Protein AF-A0A8J2PJP7-F1 (afdb_monomer_lite)

Foldseek 3Di:
DPDDDDDPVPPVVVLVVQLVVLQVVQVVVCVVVVHDRDSVVSVCVSPVVVVVVVVVVVVVVCVCCVVVVVVVVVVVVVVVVVVVVVVVVVVVVPPD

pLDDT: mean 79.82, std 13.35, range [45.44, 94.19]

Radius of gyration: 29.85 Å; chains: 1; bounding box: 80×21×80 Å

Sequence (96 aa):
NDLYDVLKDDEANKLGHQLSIAWDEECLKAKQSGRRPKLLNALIRVFFLPYLICPLTILVAECVVRVGQTIFLHQLIISFNEESSVSDQYLLGTGV

Structure (mmCIF, N/CA/C/O backbone):
data_AF-A0A8J2PJP7-F1
#
_entry.id   AF-A0A8J2PJP7-F1
#
loop_
_atom_site.group_PDB
_atom_site.id
_atom_site.type_symbol
_atom_site.label_atom_id
_atom_site.label_alt_id
_atom_site.label_comp_id
_atom_site.label_asym_id
_atom_site.label_entity_id
_atom_site.label_seq_id
_atom_site.pdbx_PDB_ins_code
_atom_site.Cartn_x
_atom_site.Cartn_y
_atom_site.Cartn_z
_atom_site.occupancy
_atom_site.B_iso_or_equiv
_atom_site.auth_seq_id
_atom_site.auth_comp_id
_atom_site.auth_asym_id
_atom_site.auth_atom_id
_atom_site.pdbx_PDB_model_num
ATOM 1 N N . ASN A 1 1 ? -37.524 15.535 -9.335 1.00 49.66 1 ASN A N 1
ATOM 2 C CA . ASN A 1 1 ? -37.020 14.264 -8.775 1.00 49.66 1 ASN A CA 1
ATOM 3 C C . ASN A 1 1 ? -36.070 13.638 -9.784 1.00 49.66 1 ASN A C 1
ATOM 5 O O . ASN A 1 1 ? -36.422 12.635 -10.380 1.00 49.66 1 ASN A O 1
ATOM 9 N N . ASP A 1 2 ? -34.931 14.291 -10.032 1.00 62.91 2 ASP A N 1
ATOM 10 C CA . ASP A 1 2 ? -34.004 13.972 -11.139 1.00 62.91 2 ASP A CA 1
ATOM 11 C C . ASP A 1 2 ? -32.559 13.767 -10.642 1.00 62.91 2 ASP A C 1
ATOM 13 O O . ASP A 1 2 ? -31.582 13.997 -11.344 1.00 62.91 2 ASP A O 1
ATOM 17 N N . LEU A 1 3 ? -32.411 13.393 -9.370 1.00 75.88 3 LEU A N 1
ATOM 18 C CA . LEU A 1 3 ? -31.125 13.018 -8.793 1.00 75.88 3 LEU A CA 1
ATOM 19 C C . LEU A 1 3 ? -31.142 11.510 -8.587 1.00 75.88 3 LEU A C 1
ATOM 21 O O . LEU A 1 3 ? -32.024 10.987 -7.905 1.00 75.88 3 LEU A O 1
ATOM 25 N N . TYR A 1 4 ? -30.189 10.833 -9.226 1.00 68.19 4 TYR A N 1
ATOM 26 C CA . TYR A 1 4 ? -29.941 9.414 -9.019 1.00 68.19 4 TYR A CA 1
ATOM 27 C C . TYR A 1 4 ? -29.560 9.162 -7.561 1.00 68.19 4 TYR A C 1
ATOM 29 O O . TYR A 1 4 ? -28.816 9.940 -6.960 1.00 68.19 4 TYR A O 1
ATOM 37 N N . ASP A 1 5 ? -30.089 8.072 -7.013 1.00 66.50 5 ASP A N 1
ATOM 38 C CA . ASP A 1 5 ? -29.756 7.618 -5.670 1.00 66.50 5 ASP A CA 1
ATOM 39 C C . ASP A 1 5 ? -28.265 7.269 -5.600 1.00 66.50 5 ASP A C 1
ATOM 41 O O . ASP A 1 5 ? -27.684 6.764 -6.569 1.00 66.50 5 ASP A O 1
ATOM 45 N N . VAL A 1 6 ? -27.633 7.588 -4.473 1.00 64.06 6 VAL A N 1
ATOM 46 C CA . VAL A 1 6 ? -26.184 7.430 -4.309 1.00 64.06 6 VAL A CA 1
ATOM 47 C C . VAL A 1 6 ? -25.799 5.964 -4.481 1.00 64.06 6 VAL A C 1
ATOM 49 O O . VAL A 1 6 ? -26.471 5.054 -3.991 1.00 64.06 6 VAL A O 1
ATOM 52 N N . LEU A 1 7 ? -24.701 5.726 -5.202 1.00 63.12 7 LEU A N 1
ATOM 53 C CA . LEU A 1 7 ? -24.167 4.386 -5.395 1.00 63.12 7 LEU A CA 1
ATOM 54 C C . LEU A 1 7 ? -23.910 3.773 -4.011 1.00 63.12 7 LEU A C 1
ATOM 56 O O . LEU A 1 7 ? -23.259 4.395 -3.179 1.00 63.12 7 LEU A O 1
ATOM 60 N N . LYS A 1 8 ? -24.410 2.559 -3.752 1.00 58.50 8 LYS A N 1
ATOM 61 C CA . LYS A 1 8 ? -24.333 1.905 -2.426 1.00 58.50 8 LYS A CA 1
ATOM 62 C C . LYS A 1 8 ? -22.908 1.795 -1.857 1.00 58.50 8 LYS A C 1
ATOM 64 O O . LYS A 1 8 ? -22.739 1.577 -0.661 1.00 58.50 8 LYS A O 1
ATOM 69 N N . ASP A 1 9 ? -21.892 1.926 -2.708 1.00 55.94 9 ASP A N 1
ATOM 70 C CA . ASP A 1 9 ? -20.483 1.947 -2.316 1.00 55.94 9 ASP A CA 1
ATOM 71 C C . ASP A 1 9 ? -19.977 3.316 -1.826 1.00 55.94 9 ASP A C 1
ATOM 73 O O . ASP A 1 9 ? -19.032 3.337 -1.039 1.00 55.94 9 ASP A O 1
ATOM 77 N N . ASP A 1 10 ? -20.626 4.422 -2.205 1.00 59.25 10 ASP A N 1
ATOM 78 C CA . ASP A 1 10 ? -20.330 5.789 -1.737 1.00 59.25 10 ASP A CA 1
ATOM 79 C C . ASP A 1 10 ? -21.145 6.181 -0.493 1.00 59.25 10 ASP A C 1
ATOM 81 O O . ASP A 1 10 ? -21.042 7.296 0.027 1.00 59.25 10 ASP A O 1
ATOM 85 N N . GLU A 1 11 ? -21.967 5.269 0.023 1.00 64.94 11 GLU A N 1
ATOM 86 C CA . GLU A 1 11 ? -22.771 5.533 1.203 1.00 64.94 11 GLU A CA 1
ATOM 87 C C . GLU A 1 11 ? -21.860 5.617 2.442 1.00 64.94 11 GLU A C 1
ATOM 89 O O . GLU A 1 11 ? -21.232 4.636 2.857 1.00 64.94 11 GLU A O 1
ATOM 94 N N . ALA A 1 12 ? -21.815 6.793 3.081 1.00 66.62 12 ALA A N 1
ATOM 95 C CA . ALA A 1 12 ? -21.042 7.049 4.305 1.00 66.62 12 ALA A CA 1
ATOM 96 C C . ALA A 1 12 ? -21.303 6.014 5.421 1.00 66.62 12 ALA A C 1
ATOM 98 O O . ALA A 1 12 ? -20.465 5.803 6.299 1.00 66.62 12 ALA A O 1
ATOM 99 N N . ASN A 1 13 ? -22.447 5.330 5.351 1.00 69.19 13 ASN A N 1
ATOM 100 C CA . ASN A 1 13 ? -22.840 4.232 6.218 1.00 69.19 13 ASN A CA 1
ATOM 101 C C . ASN A 1 13 ? -21.834 3.061 6.204 1.00 69.19 13 ASN A C 1
ATOM 103 O O . ASN A 1 13 ? -21.427 2.576 7.260 1.00 69.19 13 ASN A O 1
ATOM 107 N N . LYS A 1 14 ? -21.350 2.643 5.025 1.00 77.06 14 LYS A N 1
ATOM 108 C CA . LYS A 1 14 ? -20.394 1.527 4.890 1.00 77.06 14 LYS A CA 1
ATOM 109 C C . LYS A 1 14 ? -19.040 1.874 5.512 1.00 77.06 14 LYS A C 1
ATOM 111 O O . LYS A 1 14 ? -18.454 1.060 6.228 1.00 77.06 14 LYS A O 1
ATOM 116 N N . LEU A 1 15 ? -18.566 3.096 5.272 1.00 79.00 15 LEU A N 1
ATOM 117 C CA . LEU A 1 15 ? -17.298 3.600 5.802 1.00 79.00 15 LEU 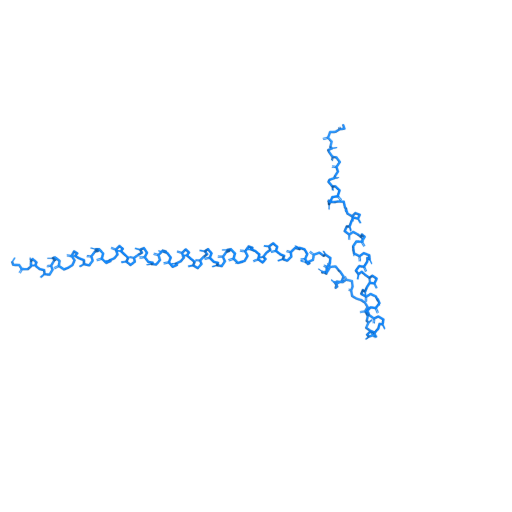A CA 1
ATOM 118 C C . LEU A 1 15 ? -17.364 3.802 7.322 1.00 79.00 15 LEU A C 1
ATOM 120 O O . LEU A 1 15 ? -16.445 3.408 8.039 1.00 79.00 15 LEU A O 1
ATOM 124 N N . GLY A 1 16 ? -18.477 4.347 7.821 1.00 83.00 16 GLY A N 1
ATOM 125 C CA . GLY A 1 16 ? -18.746 4.489 9.251 1.00 83.00 16 GLY A CA 1
ATOM 126 C C . GLY A 1 16 ? -18.799 3.143 9.973 1.00 83.00 16 GLY A C 1
ATOM 127 O O . GLY A 1 16 ? -18.194 2.991 11.034 1.00 83.00 16 GLY A O 1
ATOM 128 N N . HIS A 1 17 ? -19.434 2.135 9.368 1.00 83.88 17 HIS A N 1
ATOM 129 C CA . HIS A 1 17 ? -19.469 0.775 9.906 1.00 83.88 17 HIS A CA 1
ATOM 130 C C . HIS A 1 17 ? -18.066 0.147 9.983 1.00 83.88 17 HIS A C 1
ATOM 132 O O . HIS A 1 17 ? -17.681 -0.388 11.023 1.00 83.88 17 HIS A O 1
ATOM 138 N N . GLN A 1 18 ? -17.258 0.269 8.923 1.00 85.81 18 GLN A N 1
ATOM 139 C CA . GLN A 1 18 ? -15.869 -0.210 8.932 1.00 85.81 18 GLN A CA 1
ATOM 140 C C . GLN A 1 18 ? -15.002 0.520 9.967 1.00 85.81 18 GLN A C 1
ATOM 142 O O . GLN A 1 18 ? -14.190 -0.112 10.644 1.00 85.81 18 GLN A O 1
ATOM 147 N N . LEU A 1 19 ? -15.192 1.832 10.128 1.00 88.88 19 LEU A N 1
ATOM 148 C CA . LEU A 1 19 ? -14.497 2.622 11.141 1.00 88.88 19 LEU A CA 1
ATOM 149 C C . LEU A 1 19 ? -14.880 2.199 12.560 1.00 88.88 19 LEU A C 1
ATOM 151 O O . LEU A 1 19 ? -13.993 2.093 13.403 1.00 88.88 19 LEU A O 1
ATOM 155 N N . SER A 1 20 ? -16.159 1.910 12.813 1.00 86.56 20 SER A N 1
ATOM 156 C CA . SER A 1 20 ? -16.622 1.411 14.112 1.00 86.56 20 SER A CA 1
ATOM 157 C C . SER A 1 20 ? -15.963 0.076 14.465 1.00 86.56 20 SER A C 1
ATOM 159 O O . SER A 1 20 ? -15.442 -0.074 15.566 1.00 86.56 20 SER A O 1
ATOM 161 N N . ILE A 1 21 ? -15.896 -0.862 13.514 1.00 88.44 21 ILE A N 1
ATOM 162 C CA . ILE A 1 21 ? -15.216 -2.153 13.713 1.00 88.44 21 ILE A CA 1
ATOM 163 C C . ILE A 1 21 ? -13.722 -1.942 14.000 1.00 88.44 21 ILE A C 1
ATOM 165 O O . ILE A 1 21 ? -13.180 -2.486 14.963 1.00 88.44 21 ILE A O 1
ATOM 169 N N . ALA A 1 22 ? -13.044 -1.120 13.193 1.00 88.88 22 ALA A N 1
ATOM 170 C CA . ALA A 1 22 ? -11.622 -0.833 13.376 1.00 88.88 22 ALA A CA 1
ATOM 171 C C . ALA A 1 22 ? -11.331 -0.116 14.709 1.00 88.88 22 ALA A C 1
ATOM 173 O O . ALA A 1 22 ? -10.263 -0.303 15.299 1.00 88.88 22 ALA A O 1
ATOM 174 N N . TRP A 1 23 ? -12.271 0.698 15.189 1.00 90.12 23 TRP A N 1
ATOM 175 C CA . TRP A 1 23 ? -12.189 1.379 16.475 1.00 90.12 23 TRP A CA 1
ATOM 176 C C . TRP A 1 23 ? -12.312 0.411 17.654 1.00 90.12 23 TRP A C 1
ATOM 178 O O . TRP A 1 23 ? -11.498 0.486 18.580 1.00 90.12 23 TRP A O 1
ATOM 188 N N . ASP A 1 24 ? -13.255 -0.530 17.600 1.00 91.50 24 ASP A N 1
ATOM 189 C CA . ASP A 1 24 ? -13.405 -1.565 18.626 1.00 91.50 24 ASP A CA 1
ATOM 190 C C . ASP A 1 24 ? -12.155 -2.455 18.706 1.00 91.50 24 ASP A C 1
ATOM 192 O O . ASP A 1 24 ? -11.649 -2.736 19.798 1.00 91.50 24 ASP A O 1
ATOM 196 N N . GLU A 1 25 ? -11.573 -2.819 17.559 1.00 89.38 25 GLU A N 1
ATOM 197 C CA . GLU A 1 25 ? -10.297 -3.540 17.509 1.00 89.38 25 GLU A CA 1
ATOM 198 C C . GLU A 1 25 ? -9.138 -2.754 18.144 1.00 89.38 25 GLU A C 1
ATOM 200 O O . GLU A 1 25 ? -8.338 -3.324 18.895 1.00 89.38 25 GLU A O 1
ATOM 205 N N . GLU A 1 26 ? -9.006 -1.456 17.843 1.00 90.25 26 GLU A N 1
ATOM 206 C CA . GLU A 1 26 ? -7.958 -0.612 18.431 1.00 90.25 26 GLU A CA 1
ATOM 207 C C . GLU A 1 26 ? -8.181 -0.437 19.940 1.00 90.25 26 GLU A C 1
ATOM 209 O O . GLU A 1 26 ? -7.208 -0.458 20.693 1.00 90.25 26 GLU A O 1
ATOM 214 N N . CYS A 1 27 ? -9.432 -0.347 20.408 1.00 89.00 27 CYS A N 1
ATOM 215 C CA . CYS A 1 27 ? -9.765 -0.310 21.834 1.00 89.00 27 CYS A CA 1
ATOM 216 C C . CYS A 1 27 ? -9.374 -1.605 22.557 1.00 89.00 27 CYS A C 1
ATOM 218 O O . CYS A 1 27 ? -8.764 -1.548 23.629 1.00 89.00 27 CYS A O 1
ATOM 220 N N . LEU A 1 28 ? -9.651 -2.771 21.963 1.00 90.12 28 LEU A N 1
ATOM 221 C CA . LEU A 1 28 ? -9.239 -4.067 22.510 1.00 90.12 28 LEU A CA 1
ATOM 222 C C . LEU A 1 28 ? -7.713 -4.193 22.578 1.00 90.12 28 LEU A C 1
ATOM 224 O O . LEU A 1 28 ? -7.169 -4.548 23.626 1.00 90.12 28 LEU A O 1
ATOM 228 N N . LYS A 1 29 ? -7.007 -3.833 21.501 1.00 87.62 29 LYS A N 1
ATOM 229 C CA . LYS A 1 29 ? -5.534 -3.827 21.466 1.00 87.62 29 LYS A CA 1
ATOM 230 C C . LYS A 1 29 ? -4.948 -2.842 22.471 1.00 87.62 29 L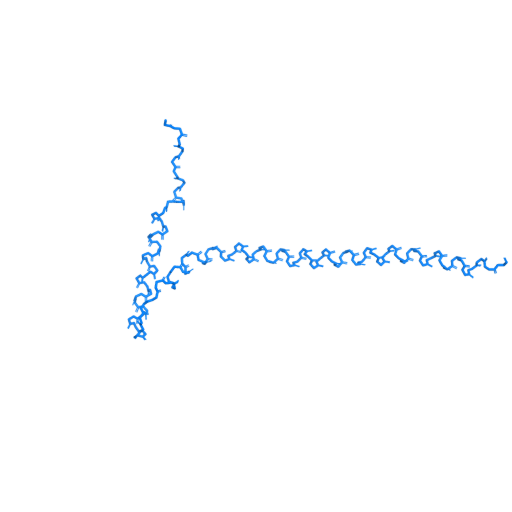YS A C 1
ATOM 232 O O . LYS A 1 29 ? -3.967 -3.151 23.140 1.00 87.62 29 LYS A O 1
ATOM 237 N N . ALA A 1 30 ? -5.538 -1.658 22.598 1.00 88.62 30 ALA A N 1
ATOM 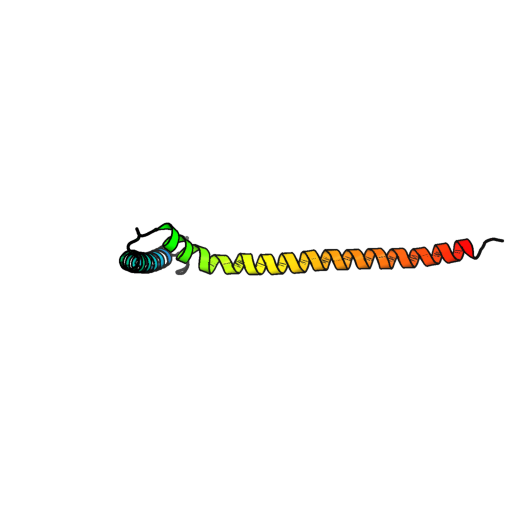238 C CA . ALA A 1 30 ? -5.094 -0.642 23.541 1.00 88.62 30 ALA A CA 1
ATOM 239 C C . ALA A 1 30 ? -5.235 -1.123 24.992 1.00 88.62 30 ALA A C 1
ATOM 241 O O . ALA A 1 30 ? -4.297 -0.975 25.777 1.00 88.62 30 ALA A O 1
ATOM 242 N N . LYS A 1 31 ? -6.353 -1.788 25.310 1.00 88.31 31 LYS A N 1
ATOM 243 C CA . LYS A 1 31 ? -6.603 -2.411 26.614 1.00 88.31 31 LYS A CA 1
ATOM 244 C C . LYS A 1 31 ? -5.601 -3.525 26.928 1.00 88.31 31 LYS A C 1
ATOM 246 O O . LYS A 1 31 ? -5.104 -3.580 28.046 1.00 88.31 31 LYS A O 1
ATOM 251 N N . GLN A 1 32 ? -5.269 -4.373 25.952 1.00 89.50 32 GLN A N 1
ATOM 252 C CA . GLN A 1 32 ? -4.278 -5.445 26.119 1.00 89.50 32 GLN A CA 1
ATOM 253 C C . GLN A 1 32 ? -2.849 -4.912 26.295 1.00 89.50 32 GLN A C 1
ATOM 255 O O . GLN A 1 32 ? -2.087 -5.447 27.091 1.00 89.50 32 GLN A O 1
ATOM 260 N N . SER A 1 33 ? -2.481 -3.849 25.578 1.00 86.12 33 SER A N 1
ATOM 261 C CA . SER A 1 33 ? -1.142 -3.250 25.652 1.00 86.12 33 SER A CA 1
ATOM 262 C C . SER A 1 33 ? -0.996 -2.170 26.736 1.00 86.12 33 SER A C 1
ATOM 264 O O . SER A 1 33 ? 0.046 -1.523 26.794 1.00 86.12 33 SER A O 1
ATOM 266 N N . GLY A 1 34 ? -2.031 -1.910 27.547 1.00 85.25 34 GLY A N 1
ATOM 267 C CA . GLY A 1 34 ? -2.016 -0.864 28.580 1.00 85.25 34 GLY A CA 1
ATOM 268 C C . GLY A 1 34 ? -1.827 0.565 28.043 1.00 85.25 34 GLY A C 1
ATOM 269 O O . GLY A 1 34 ? -1.426 1.458 28.787 1.00 85.25 34 GLY A O 1
ATOM 270 N N . ARG A 1 35 ? -2.088 0.798 26.749 1.00 88.44 35 ARG A N 1
ATOM 271 C CA . ARG A 1 35 ? -1.918 2.100 26.077 1.00 88.44 35 ARG A CA 1
ATOM 272 C C . ARG A 1 35 ? -3.261 2.801 25.888 1.00 88.44 35 ARG A C 1
ATOM 274 O O . ARG A 1 35 ? -4.310 2.167 25.903 1.00 88.44 35 ARG A O 1
ATOM 281 N N . ARG A 1 36 ? -3.243 4.115 25.644 1.00 86.56 36 ARG A N 1
ATOM 282 C CA . ARG A 1 36 ? -4.458 4.846 25.243 1.00 86.56 36 ARG A CA 1
ATOM 283 C C . ARG A 1 36 ? -4.834 4.511 23.789 1.00 86.56 36 ARG A C 1
ATOM 285 O O . ARG A 1 36 ? -3.929 4.481 22.945 1.00 86.56 36 ARG A O 1
ATOM 292 N N . PRO A 1 37 ? -6.124 4.275 23.481 1.00 86.12 37 PRO A N 1
ATOM 293 C CA . PRO A 1 37 ? -6.573 4.043 22.111 1.00 86.12 37 PRO A CA 1
ATOM 294 C C . PRO A 1 37 ? -6.362 5.300 21.262 1.00 86.12 37 PRO A C 1
ATOM 296 O O . PRO A 1 37 ? -6.558 6.421 21.735 1.00 86.12 37 PRO A O 1
ATOM 299 N N . LYS A 1 38 ? -5.935 5.119 20.008 1.00 86.94 38 LYS A N 1
ATOM 300 C CA . LYS A 1 38 ? -5.676 6.219 19.070 1.00 86.94 38 LYS A CA 1
ATOM 301 C C . LYS A 1 38 ? -6.624 6.115 17.885 1.00 86.94 38 LYS A C 1
ATOM 303 O O . LYS A 1 38 ? -6.458 5.245 17.037 1.00 86.94 38 LYS A O 1
ATOM 308 N N . LEU A 1 39 ? -7.569 7.049 17.789 1.00 85.56 39 LEU A N 1
ATOM 309 C CA . LEU A 1 39 ? -8.556 7.072 16.702 1.00 85.56 39 LEU A CA 1
ATOM 310 C C . LEU A 1 39 ? -7.889 7.220 15.329 1.00 85.56 39 LEU A C 1
ATOM 312 O O . LEU A 1 39 ? -8.326 6.607 14.362 1.00 85.56 39 LEU A O 1
ATOM 316 N N . LEU A 1 40 ? -6.771 7.950 15.269 1.00 85.19 40 LEU A N 1
ATOM 317 C CA . LEU A 1 40 ? -5.980 8.114 14.049 1.00 85.19 40 LEU A CA 1
ATOM 318 C C . LEU A 1 40 ? -5.502 6.780 13.465 1.00 85.19 40 LEU A C 1
ATOM 320 O O . LEU A 1 40 ? -5.465 6.643 12.251 1.00 85.19 40 LEU A O 1
ATOM 324 N N . ASN A 1 41 ? -5.189 5.780 14.295 1.00 84.12 41 ASN A N 1
ATOM 325 C CA . ASN A 1 41 ? -4.765 4.472 13.794 1.00 84.12 41 ASN A CA 1
ATOM 326 C C . ASN A 1 41 ? -5.916 3.730 13.104 1.00 84.12 41 ASN A C 1
ATOM 328 O O . ASN A 1 41 ? -5.716 3.145 12.042 1.00 84.12 41 ASN A O 1
ATOM 332 N N . ALA A 1 42 ? -7.115 3.767 13.694 1.00 87.00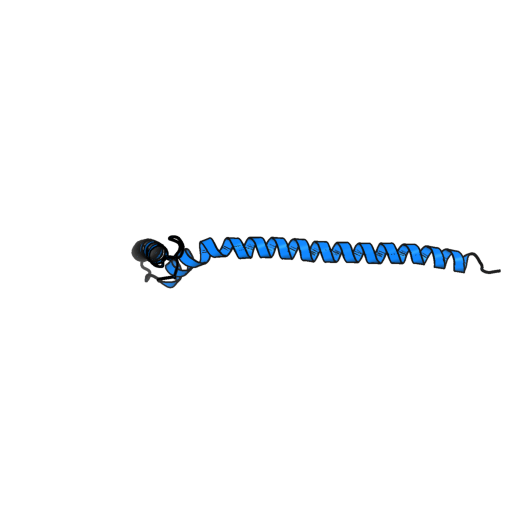 42 ALA A N 1
ATOM 333 C CA . ALA A 1 42 ? -8.312 3.176 13.098 1.00 87.00 42 ALA A CA 1
ATOM 334 C C . ALA A 1 42 ? -8.698 3.909 11.802 1.00 87.00 42 ALA A C 1
ATOM 336 O O . ALA A 1 42 ? -8.982 3.270 10.792 1.00 87.00 42 ALA A O 1
ATOM 337 N N . LEU A 1 43 ? -8.604 5.243 11.808 1.00 86.75 43 LEU A N 1
ATOM 338 C CA . LEU A 1 43 ? -8.868 6.082 10.643 1.00 86.75 43 LEU A CA 1
ATOM 339 C C . LEU A 1 43 ? -7.892 5.782 9.498 1.00 86.75 43 LEU A C 1
ATOM 341 O O . LEU A 1 43 ? -8.320 5.480 8.391 1.00 86.75 43 LEU A O 1
ATOM 345 N N . ILE A 1 44 ? -6.583 5.777 9.766 1.00 85.00 44 ILE A N 1
ATOM 346 C CA . ILE A 1 44 ? -5.571 5.422 8.763 1.00 85.00 44 ILE A CA 1
ATOM 347 C C . ILE A 1 44 ? -5.825 4.000 8.257 1.00 85.00 44 ILE A C 1
ATOM 349 O O . ILE A 1 44 ? -5.790 3.762 7.063 1.00 85.00 44 ILE A O 1
ATOM 353 N N . ARG A 1 45 ? -6.157 3.034 9.113 1.00 82.62 45 ARG A N 1
ATOM 354 C CA . ARG A 1 45 ? -6.397 1.656 8.659 1.00 82.62 45 ARG A CA 1
ATOM 355 C C . ARG A 1 45 ? -7.579 1.532 7.689 1.00 82.62 45 ARG A C 1
ATOM 357 O O . ARG A 1 45 ? -7.465 0.788 6.721 1.00 82.62 45 ARG A O 1
ATOM 364 N N . VAL A 1 46 ? -8.678 2.247 7.925 1.00 85.50 46 VAL A N 1
ATOM 365 C CA . VAL A 1 46 ? -9.878 2.186 7.068 1.00 85.50 46 VAL A CA 1
ATOM 366 C C . VAL A 1 46 ? -9.713 3.019 5.796 1.00 85.50 46 VAL A C 1
ATOM 368 O O . VAL A 1 46 ? -10.066 2.560 4.715 1.00 85.50 46 VAL A O 1
ATOM 371 N N . PHE A 1 47 ? -9.124 4.211 5.902 1.00 82.81 47 PHE A N 1
ATOM 372 C CA . PHE A 1 47 ? -9.009 5.149 4.782 1.00 82.81 47 PHE A CA 1
ATOM 373 C C . PHE A 1 47 ? -7.708 5.036 3.993 1.00 82.81 47 PHE A C 1
ATOM 375 O O . PHE A 1 47 ? -7.658 5.459 2.853 1.00 82.81 47 PHE A O 1
ATOM 382 N N . PHE A 1 48 ? -6.622 4.526 4.559 1.00 82.50 48 PHE A N 1
ATOM 383 C CA . PHE A 1 4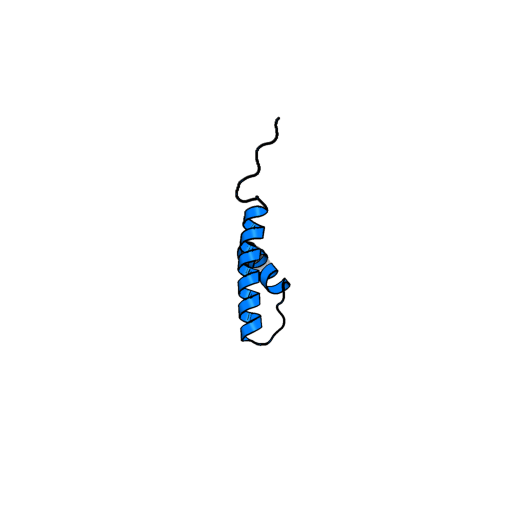8 ? -5.329 4.500 3.871 1.00 82.50 48 PHE A CA 1
ATOM 384 C C . PHE A 1 48 ? -5.096 3.168 3.168 1.00 82.50 48 PHE A C 1
ATOM 386 O O . PHE A 1 48 ? -4.545 3.150 2.077 1.00 82.50 48 PHE A O 1
ATOM 393 N N . LEU A 1 49 ? -5.542 2.051 3.750 1.00 77.31 49 LEU A N 1
ATOM 394 C CA . LEU A 1 49 ? -5.261 0.715 3.221 1.00 77.31 49 LEU A CA 1
ATOM 395 C C . LEU A 1 49 ? -5.798 0.492 1.789 1.00 77.31 49 LEU A C 1
ATOM 397 O O . LEU A 1 49 ? -5.002 0.086 0.940 1.00 77.31 49 LEU A O 1
ATOM 401 N N . PRO A 1 50 ? -7.076 0.789 1.465 1.00 77.69 50 PRO A N 1
ATOM 402 C CA . PRO A 1 50 ? -7.554 0.638 0.089 1.00 77.69 50 PRO A CA 1
ATOM 403 C C . PRO A 1 50 ? -6.983 1.716 -0.844 1.00 77.69 50 PRO A C 1
ATOM 405 O O . PRO A 1 50 ? -6.736 1.451 -2.019 1.00 77.69 50 PRO A O 1
ATOM 408 N N . TYR A 1 51 ? -6.695 2.909 -0.318 1.00 82.50 51 TYR A N 1
ATOM 409 C CA . TYR A 1 51 ? -6.162 4.029 -1.094 1.00 82.50 51 TYR A CA 1
ATOM 410 C C . TYR A 1 51 ? -4.643 3.982 -1.288 1.00 82.50 51 TYR A C 1
ATOM 412 O O . TYR A 1 51 ? -4.125 4.807 -2.028 1.00 82.50 51 TYR A O 1
ATOM 420 N N . LEU A 1 52 ? -3.922 3.035 -0.677 1.00 84.00 52 LEU A N 1
ATOM 421 C CA . LEU A 1 52 ? -2.477 2.853 -0.864 1.00 84.00 52 LEU A CA 1
ATOM 422 C C . LEU A 1 52 ? -2.149 2.113 -2.171 1.00 84.00 52 LEU A C 1
ATOM 424 O O . LEU A 1 52 ? -1.087 2.312 -2.759 1.00 84.00 52 LEU A O 1
ATOM 428 N N . ILE A 1 53 ? -3.056 1.258 -2.645 1.00 86.25 53 ILE A N 1
ATOM 429 C CA . ILE A 1 53 ? -2.807 0.399 -3.810 1.00 86.25 53 ILE A CA 1
ATOM 430 C C . ILE A 1 53 ? -2.724 1.242 -5.089 1.00 86.25 53 ILE A C 1
ATOM 432 O O . ILE A 1 53 ? -1.794 1.080 -5.878 1.00 86.25 53 ILE A O 1
ATOM 436 N N . CYS A 1 54 ? -3.637 2.201 -5.263 1.00 87.50 54 CYS A N 1
ATOM 437 C CA . CYS A 1 54 ? -3.627 3.122 -6.401 1.00 87.50 54 CYS A CA 1
ATOM 438 C C . CYS A 1 54 ? -2.296 3.892 -6.553 1.00 87.50 54 CYS A C 1
ATOM 440 O O . CYS A 1 54 ? -1.660 3.752 -7.599 1.00 87.50 54 CYS A O 1
ATOM 442 N N . PRO A 1 55 ? -1.802 4.648 -5.552 1.00 89.25 55 PRO A N 1
ATOM 443 C CA . PRO A 1 55 ? -0.539 5.368 -5.663 1.00 89.25 55 PRO A CA 1
ATOM 444 C C . PRO A 1 55 ? 0.658 4.432 -5.824 1.00 89.25 55 PRO A C 1
ATOM 446 O O . PRO A 1 55 ? 1.607 4.816 -6.496 1.00 89.25 55 PRO A O 1
ATOM 449 N N . LEU A 1 56 ? 0.622 3.202 -5.297 1.00 90.94 56 LEU A N 1
ATOM 450 C CA . LEU A 1 56 ? 1.679 2.221 -5.555 1.00 90.94 56 LEU A CA 1
ATOM 451 C C . LEU A 1 56 ? 1.739 1.832 -7.039 1.00 90.94 56 LEU A C 1
ATOM 453 O O . LEU A 1 56 ? 2.818 1.825 -7.625 1.00 90.94 56 LEU A O 1
ATOM 457 N N . THR A 1 57 ? 0.591 1.552 -7.664 1.00 89.38 57 THR A N 1
ATOM 458 C CA . THR A 1 57 ? 0.544 1.225 -9.101 1.00 89.38 57 THR A CA 1
ATOM 459 C C . THR A 1 57 ? 0.985 2.398 -9.975 1.00 89.38 57 THR A C 1
ATOM 461 O O . THR A 1 57 ? 1.773 2.203 -10.897 1.00 89.38 57 THR A O 1
ATOM 464 N N . ILE A 1 58 ? 0.556 3.620 -9.638 1.00 92.81 58 ILE A N 1
ATOM 465 C CA . ILE A 1 58 ? 0.977 4.847 -10.326 1.00 92.81 58 ILE A CA 1
ATOM 466 C C . ILE A 1 58 ? 2.479 5.065 -10.157 1.00 92.81 58 ILE A C 1
ATOM 468 O O . ILE A 1 58 ? 3.151 5.353 -11.136 1.00 92.81 58 ILE A O 1
ATOM 472 N N . LEU A 1 59 ? 3.029 4.885 -8.953 1.00 93.75 59 LEU A N 1
ATOM 473 C CA . LEU A 1 59 ? 4.460 5.044 -8.694 1.00 93.75 59 LEU A CA 1
ATOM 474 C C . LEU A 1 59 ? 5.283 4.062 -9.524 1.00 93.75 59 LEU A C 1
ATOM 476 O O . LEU A 1 59 ? 6.251 4.469 -10.156 1.00 93.75 59 LEU A O 1
ATOM 480 N N . VAL A 1 60 ? 4.889 2.787 -9.566 1.00 92.88 60 VAL A N 1
ATOM 481 C CA . VAL A 1 60 ? 5.578 1.781 -10.387 1.00 92.88 60 VAL A CA 1
ATOM 482 C C . VAL A 1 60 ? 5.500 2.150 -11.867 1.00 92.88 60 VAL A C 1
ATOM 484 O O . VAL A 1 60 ? 6.528 2.150 -12.541 1.00 92.88 60 VAL A O 1
ATOM 487 N N . ALA A 1 61 ? 4.312 2.502 -12.364 1.00 92.44 61 ALA A N 1
ATOM 488 C CA . ALA A 1 61 ? 4.126 2.903 -13.754 1.00 92.44 61 ALA A CA 1
ATOM 489 C C . ALA A 1 61 ? 4.969 4.139 -14.102 1.00 92.44 61 ALA A C 1
ATOM 491 O O . ALA A 1 61 ? 5.734 4.106 -15.058 1.00 92.44 61 ALA A O 1
ATOM 492 N N . GLU A 1 62 ? 4.902 5.195 -13.294 1.00 92.69 62 GLU A N 1
ATOM 493 C CA . GLU A 1 62 ? 5.680 6.423 -13.464 1.00 92.69 62 GLU A CA 1
ATOM 494 C C . GLU A 1 62 ? 7.188 6.163 -13.392 1.00 92.69 62 GLU A C 1
ATOM 496 O O . GLU A 1 62 ? 7.930 6.658 -14.235 1.00 92.69 62 GLU A O 1
ATOM 501 N N . CYS A 1 63 ? 7.668 5.364 -12.437 1.00 92.94 63 CYS A N 1
ATOM 502 C CA . CYS A 1 63 ? 9.087 5.027 -12.337 1.00 92.94 63 CYS A CA 1
ATOM 503 C C . CYS A 1 63 ? 9.570 4.251 -13.566 1.00 92.94 63 CYS A C 1
ATOM 505 O O . CYS A 1 63 ? 10.593 4.610 -14.147 1.00 92.94 63 CYS A O 1
ATOM 507 N N . VAL A 1 64 ? 8.839 3.217 -13.988 1.00 92.31 64 VAL A N 1
ATOM 508 C CA . VAL A 1 64 ? 9.217 2.396 -15.147 1.00 92.31 64 VAL A CA 1
ATOM 509 C C . VAL A 1 64 ? 9.149 3.212 -16.436 1.00 92.31 64 VAL A C 1
ATOM 511 O O . VAL A 1 64 ? 10.094 3.182 -17.222 1.00 92.31 64 VAL A O 1
ATOM 514 N N . VAL A 1 65 ? 8.076 3.981 -16.641 1.00 92.06 65 VAL A N 1
ATOM 515 C CA . VAL A 1 65 ? 7.890 4.803 -17.843 1.00 92.06 65 VAL A CA 1
ATOM 516 C C . VAL A 1 65 ? 8.926 5.921 -17.904 1.00 92.06 65 VAL A C 1
ATOM 518 O O . VAL A 1 65 ? 9.549 6.091 -18.947 1.00 92.06 65 VAL A O 1
ATOM 521 N N . ARG A 1 66 ? 9.191 6.643 -16.806 1.00 91.25 66 ARG A N 1
ATOM 522 C CA . ARG A 1 66 ? 10.199 7.720 -16.798 1.00 91.25 66 ARG A CA 1
ATOM 523 C C . ARG A 1 66 ? 11.603 7.192 -17.055 1.00 91.25 66 ARG A C 1
ATOM 525 O O . ARG A 1 66 ? 12.340 7.784 -17.844 1.00 91.25 66 ARG A O 1
ATOM 532 N N . VAL A 1 67 ? 11.983 6.086 -16.414 1.00 93.56 67 VAL A N 1
ATOM 533 C CA . VAL A 1 67 ? 13.301 5.470 -16.630 1.00 93.56 67 VAL A CA 1
ATOM 534 C C . VAL A 1 67 ? 13.405 4.940 -18.060 1.00 93.56 67 VAL A C 1
ATOM 536 O O . VAL A 1 67 ? 14.369 5.252 -18.756 1.00 93.56 67 VAL A O 1
ATOM 539 N N . GLY A 1 68 ? 12.388 4.217 -18.533 1.00 91.88 68 GLY A N 1
ATOM 540 C CA . GLY A 1 68 ? 12.335 3.685 -19.895 1.00 91.88 68 GLY A CA 1
ATOM 541 C C . GLY A 1 68 ? 12.412 4.779 -20.961 1.00 91.88 68 GLY A C 1
ATOM 542 O O . GLY A 1 68 ? 13.225 4.682 -21.876 1.00 91.88 68 GLY A O 1
ATOM 543 N N . GLN A 1 69 ? 11.640 5.857 -20.809 1.00 90.88 69 GLN A N 1
ATOM 544 C CA . GLN A 1 69 ? 11.660 7.008 -21.714 1.00 90.88 69 GLN A CA 1
ATOM 545 C C . GLN A 1 69 ? 13.035 7.685 -21.743 1.00 90.88 69 GLN A C 1
ATOM 547 O O . GLN A 1 69 ? 13.523 8.027 -22.818 1.00 90.88 69 GLN A O 1
ATOM 552 N N . THR A 1 70 ? 13.679 7.850 -20.583 1.00 91.19 70 THR A N 1
ATOM 553 C CA . THR A 1 70 ? 15.015 8.462 -20.493 1.00 91.19 70 THR A CA 1
ATOM 554 C C . THR A 1 70 ? 16.064 7.612 -21.214 1.00 91.19 70 THR A C 1
ATOM 556 O O . THR A 1 70 ? 16.893 8.144 -21.949 1.00 91.19 70 THR A O 1
ATOM 559 N N . ILE A 1 71 ? 16.006 6.286 -21.060 1.00 94.19 71 ILE A N 1
ATOM 560 C CA . ILE A 1 71 ? 16.928 5.357 -21.729 1.00 94.19 71 ILE A CA 1
ATOM 561 C C . ILE A 1 71 ? 16.672 5.325 -23.238 1.00 94.19 71 ILE A C 1
ATOM 563 O O . ILE A 1 71 ? 17.622 5.375 -24.016 1.00 94.19 71 ILE A O 1
ATOM 567 N N . PHE A 1 72 ? 15.408 5.275 -23.661 1.00 93.44 72 PHE A N 1
ATOM 568 C CA . PHE A 1 72 ? 15.051 5.267 -25.078 1.00 93.44 72 PHE A CA 1
ATOM 569 C C . PHE A 1 72 ? 15.517 6.544 -25.783 1.00 93.44 72 PHE A C 1
ATOM 571 O O . PHE A 1 72 ? 16.144 6.478 -26.838 1.00 93.44 72 PHE A O 1
ATOM 578 N N . LEU A 1 73 ? 15.284 7.706 -25.165 1.00 92.38 73 LEU A N 1
ATOM 579 C CA . LEU A 1 73 ? 15.759 8.983 -25.690 1.00 92.38 73 LEU A CA 1
ATOM 580 C C . LEU A 1 73 ? 17.290 9.017 -25.785 1.00 92.38 73 LEU A C 1
ATOM 582 O O . LEU A 1 73 ? 17.833 9.475 -26.786 1.00 92.38 73 LEU A O 1
ATOM 586 N N . HIS A 1 74 ? 17.985 8.497 -24.772 1.00 92.38 74 HIS A N 1
ATOM 587 C CA . HIS A 1 74 ? 19.443 8.415 -24.772 1.00 92.38 74 HIS A CA 1
ATOM 588 C C . HIS A 1 74 ? 19.980 7.544 -25.920 1.00 92.38 74 HIS A C 1
ATOM 590 O O . HIS A 1 74 ? 20.898 7.963 -26.624 1.00 92.38 74 HIS A O 1
ATOM 596 N N . GLN A 1 75 ? 19.387 6.369 -26.155 1.00 89.19 75 GLN A N 1
ATOM 597 C CA . GLN A 1 75 ? 19.776 5.496 -27.268 1.00 89.19 75 GLN A CA 1
ATOM 598 C C . GLN A 1 75 ? 19.499 6.134 -28.630 1.00 89.19 75 GLN A C 1
ATOM 600 O O . GLN A 1 75 ? 20.331 6.039 -29.530 1.00 89.19 75 GLN A O 1
ATOM 605 N N . LEU A 1 76 ? 18.365 6.827 -28.769 1.00 90.81 76 LEU A N 1
ATOM 606 C CA . LEU A 1 76 ? 18.018 7.547 -29.991 1.00 90.81 76 LEU A CA 1
ATOM 607 C C . LEU A 1 76 ? 19.070 8.618 -30.308 1.00 90.81 76 LEU A C 1
ATOM 609 O O . LEU A 1 76 ? 19.565 8.669 -31.429 1.00 90.81 76 LEU A O 1
ATOM 613 N N . ILE A 1 77 ? 19.470 9.421 -29.317 1.00 91.00 77 ILE A N 1
ATOM 614 C CA . ILE A 1 77 ? 20.503 10.454 -29.492 1.00 91.00 77 ILE A CA 1
ATOM 615 C C . ILE A 1 77 ? 21.827 9.844 -29.977 1.00 91.00 77 ILE A C 1
ATOM 617 O O . ILE A 1 77 ? 22.429 10.375 -30.908 1.00 91.00 77 ILE A O 1
ATOM 621 N N . ILE A 1 78 ? 22.269 8.729 -29.385 1.00 88.56 78 ILE A N 1
ATOM 622 C CA . ILE A 1 78 ? 23.516 8.060 -29.793 1.00 88.56 78 ILE A CA 1
ATOM 623 C C . ILE A 1 78 ? 23.416 7.549 -31.233 1.00 88.56 78 ILE A C 1
ATOM 625 O O . ILE A 1 78 ? 24.325 7.799 -32.018 1.00 88.56 78 ILE A O 1
ATOM 629 N N . SER A 1 79 ? 22.309 6.896 -31.595 1.00 86.75 79 SER A N 1
ATOM 630 C CA . SER A 1 79 ? 22.114 6.342 -32.940 1.00 86.75 79 SER A CA 1
ATOM 631 C C . SER A 1 79 ? 22.197 7.413 -34.032 1.00 86.75 79 SER A C 1
ATOM 633 O O . SER A 1 79 ? 22.815 7.181 -35.067 1.00 86.75 79 SER A O 1
ATOM 635 N N . PHE A 1 80 ? 21.611 8.593 -33.805 1.00 84.75 80 PHE A N 1
ATOM 636 C CA . PHE A 1 80 ? 21.696 9.707 -34.758 1.00 84.75 80 PHE A CA 1
ATOM 637 C C . PHE A 1 80 ? 23.086 10.360 -34.785 1.00 84.75 80 PHE A C 1
ATOM 639 O O . PHE A 1 80 ? 23.532 10.825 -35.832 1.00 84.75 80 PHE A O 1
ATOM 646 N N . ASN A 1 81 ? 23.793 10.387 -33.654 1.00 79.31 81 ASN A N 1
ATOM 647 C CA . ASN A 1 81 ? 25.156 10.907 -33.599 1.00 79.31 81 ASN A CA 1
ATOM 648 C C . ASN A 1 81 ? 26.156 9.982 -34.322 1.00 79.31 81 ASN A C 1
ATOM 650 O O . ASN A 1 81 ? 27.069 10.457 -34.995 1.00 79.31 81 ASN A O 1
ATOM 654 N N . GLU A 1 82 ? 25.972 8.665 -34.240 1.00 65.12 82 GLU A N 1
ATOM 655 C CA . GLU A 1 82 ? 26.829 7.681 -34.911 1.00 65.12 82 GLU A CA 1
ATOM 656 C C . GLU A 1 82 ? 26.681 7.718 -36.445 1.00 65.12 82 GLU A C 1
ATOM 658 O O . GLU A 1 82 ? 27.680 7.615 -37.155 1.00 65.12 82 GLU A O 1
ATOM 663 N N . GLU A 1 83 ? 25.485 8.005 -36.976 1.00 56.78 83 GLU A N 1
ATOM 664 C CA . GLU A 1 83 ? 25.313 8.284 -38.413 1.00 56.78 83 GLU A CA 1
ATOM 665 C C . GLU A 1 83 ? 26.041 9.562 -38.865 1.00 56.78 83 GLU A C 1
ATOM 667 O O . GLU A 1 83 ? 26.548 9.619 -39.986 1.00 56.78 83 GLU A O 1
ATOM 672 N N . SER A 1 84 ? 26.167 10.576 -38.001 1.00 56.31 84 SER A N 1
ATOM 673 C CA . SER A 1 84 ? 26.932 11.790 -38.330 1.00 56.31 84 SER A CA 1
ATOM 674 C C . SER A 1 84 ? 28.455 11.588 -38.288 1.00 56.31 84 SER A C 1
ATOM 676 O O . SER A 1 84 ? 29.174 12.215 -39.063 1.00 56.31 84 SER A O 1
ATOM 678 N N . SER A 1 85 ? 28.948 10.635 -37.486 1.00 53.47 85 SER A N 1
ATOM 679 C CA . SER A 1 85 ? 30.368 10.231 -37.440 1.00 53.47 85 SER A CA 1
ATOM 680 C C . SER A 1 85 ? 30.847 9.605 -38.758 1.00 53.47 85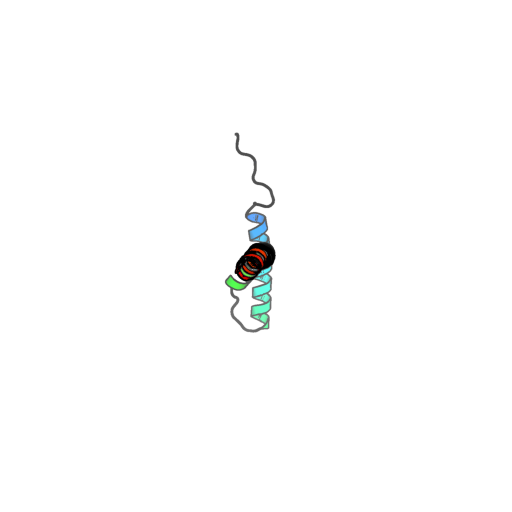 SER A C 1
ATOM 682 O O . SER A 1 85 ? 32.000 9.772 -39.157 1.00 53.47 85 SER A O 1
ATOM 684 N N . VAL A 1 86 ? 29.949 8.946 -39.499 1.00 57.66 86 VAL A N 1
ATOM 685 C CA . VAL A 1 86 ? 30.255 8.446 -40.847 1.00 57.66 86 VAL A CA 1
ATOM 686 C C . VAL A 1 86 ? 30.562 9.613 -41.803 1.00 57.66 86 VAL A C 1
ATOM 688 O O . VAL A 1 86 ? 31.450 9.496 -42.647 1.00 57.66 86 VAL A O 1
ATOM 691 N N . SER A 1 87 ? 29.917 10.775 -41.632 1.00 55.25 87 SER A N 1
ATOM 692 C CA . SER A 1 87 ? 30.224 11.988 -42.407 1.00 55.25 87 SER A CA 1
ATOM 693 C C . SER A 1 87 ? 31.593 12.587 -42.059 1.00 55.25 87 SER A C 1
ATOM 695 O O . SER A 1 87 ? 32.286 13.064 -42.959 1.00 55.25 87 SER A O 1
ATOM 697 N N . ASP A 1 88 ? 32.028 12.511 -40.799 1.00 55.16 88 ASP A N 1
ATOM 698 C CA . ASP A 1 88 ? 33.377 12.937 -40.391 1.00 55.16 88 ASP A CA 1
ATOM 699 C C . ASP A 1 88 ? 34.465 11.990 -40.928 1.00 55.16 88 ASP A C 1
ATOM 701 O O . ASP A 1 88 ? 35.556 12.430 -41.299 1.00 55.16 88 ASP A O 1
ATOM 705 N N . GLN A 1 89 ? 34.156 10.696 -41.076 1.00 55.97 89 GLN A N 1
ATOM 706 C CA . GLN A 1 89 ? 35.023 9.732 -41.763 1.00 55.97 89 GLN A CA 1
ATOM 707 C C . GLN A 1 89 ? 35.170 10.030 -43.264 1.00 55.97 89 GLN A C 1
ATOM 709 O O . GLN A 1 89 ? 36.251 9.827 -43.821 1.00 55.97 89 GLN A O 1
ATOM 714 N N . TYR A 1 90 ? 34.131 10.560 -43.917 1.00 57.88 90 TYR A N 1
ATOM 715 C CA . TYR A 1 90 ? 34.226 11.018 -45.307 1.00 57.88 90 TYR A CA 1
ATOM 716 C C . TYR A 1 90 ? 34.992 12.341 -45.437 1.00 57.88 90 TYR A C 1
ATOM 718 O O . TYR A 1 90 ? 35.787 12.478 -46.364 1.00 57.88 90 TYR A O 1
ATOM 726 N N . LEU A 1 91 ? 34.845 13.276 -44.492 1.00 59.53 91 LEU A N 1
ATOM 727 C CA . LEU A 1 91 ? 35.585 14.545 -44.498 1.00 59.53 91 LEU A CA 1
ATOM 728 C C . LEU A 1 91 ? 37.099 14.347 -44.281 1.00 59.53 91 LEU A C 1
ATOM 730 O O . LEU A 1 91 ? 37.907 15.058 -44.873 1.00 59.53 91 LEU A O 1
ATOM 734 N N . LEU A 1 92 ? 37.494 13.348 -43.485 1.00 62.72 92 LEU A N 1
ATOM 735 C CA . LEU A 1 92 ? 38.896 12.942 -43.316 1.00 62.72 92 LEU A CA 1
ATOM 736 C C . LEU A 1 92 ? 39.432 12.117 -44.504 1.00 62.72 92 LEU A C 1
ATOM 738 O O . LEU A 1 92 ? 40.641 12.082 -44.726 1.00 62.72 92 LEU A O 1
ATOM 742 N N . GLY A 1 93 ? 38.550 11.471 -45.277 1.00 61.97 93 GLY A N 1
ATOM 743 C CA . GLY A 1 93 ? 38.893 10.663 -46.453 1.00 61.97 93 GLY A CA 1
ATOM 744 C C . GLY A 1 93 ? 38.990 11.437 -47.774 1.00 61.97 93 GLY A C 1
ATOM 745 O O . GLY A 1 93 ? 39.633 10.958 -48.705 1.00 61.97 93 GLY A O 1
ATOM 746 N N . THR A 1 94 ? 38.400 12.632 -47.872 1.00 59.44 94 THR A N 1
ATOM 747 C CA . THR A 1 94 ? 38.474 13.496 -49.068 1.00 59.44 94 THR A CA 1
ATOM 748 C C . THR A 1 94 ? 39.406 14.694 -48.881 1.00 59.44 94 THR A C 1
ATOM 750 O O . THR A 1 94 ? 39.168 15.764 -49.437 1.00 59.44 94 THR A O 1
ATOM 753 N N . GLY A 1 95 ? 40.471 14.522 -48.097 1.00 64.81 95 GLY A N 1
ATOM 754 C CA . GLY A 1 95 ? 41.640 15.390 -48.160 1.00 64.81 95 GLY A CA 1
ATOM 755 C C . GLY A 1 95 ? 42.494 15.042 -49.380 1.00 64.81 95 GLY A C 1
ATOM 756 O O . GLY A 1 95 ? 43.392 14.209 -49.276 1.00 64.81 95 GLY A O 1
ATOM 757 N N . VAL A 1 96 ? 42.209 15.687 -50.514 1.00 45.44 96 VAL A N 1
ATOM 758 C CA . VAL A 1 96 ? 43.139 15.900 -51.639 1.00 45.44 96 VAL A CA 1
ATOM 759 C C . VAL A 1 96 ? 43.020 17.329 -52.137 1.00 45.44 96 VAL A C 1
ATOM 761 O O . VAL A 1 96 ? 41.874 17.809 -52.278 1.00 45.44 96 VAL A O 1
#

Secondary structure (DSSP, 8-state):
---PPPPTTS-HHHHHHHHHHHHHHHHHHHHHTTPPP-HHHHHHHHHHHHHHHHHHHHHHHHHHHHHHHHHHHHHHHHHHHHHHHHHHHHHHH---

Organism: NCBI:txid39272

=== Feature glossary ===
Each block in this record encodes a different view of the same protein. In brief:

Predicted aligned error. PAE(i, j) answers: if I align the predicted and true structures on residue i, how far off (in Å) do I expect residue j to be? A block-diagonal PAE matrix with low values on the blocks and high values off-diagonal is the signature of a multi-domain protein with confidently predicted domains but uncertain inter-domain orientation.

Contact-map, Ramachandran, and PAE plots. Plot images: a contact map (which residues are close in 3D, as an N×N binary image), a Ramachandran scatter (backbone torsion angles, revealing secondary-structure composition at a glance), and — for AlphaFold structures — a PAE heatmap (pairwise prediction confidence).

Backbone torsions (φ/ψ). φ (phi) and ψ (psi) are the two rotatable backbone dihedrals per residue: φ is the C(i-1)–N–Cα–C torsion, ψ is the N–Cα–C–N(i+1) torsion, both in degrees on (−180°, 180°]. α-helical residues cluster near (−60°, −45°); β-strand residues near (−120°, +130°). A Ramachandran plot is simply a scatter of (φ, ψ) for every residue.

Foldseek 3Di. A 3Di character summarizes, for each residue, the relative orientation of the Cα frame of its nearest spatial neighbor. Because it encodes fold topology rather than chemistry, 3Di alignments detect remote structural similarity that sequence alignment misses.

Radius of gyration, Cα contacts, bounding box. Three whole-structure scalars: the radius of gyration (RMS distance of Cα from centroid, in Å), the count of Cα–Cα contacts (pairs closer than 8 Å and separated by more than four residues in sequence — i.e. tertiary, not local, contacts), and the bounding-box dimensions. Together they distinguish compact globular folds from extended fibres or disordered chains.

Sequence. Sequence gives the chain of amino acids in standard one-letter code (A=alanine, C=cysteine, …, Y=tyrosine), read N→C. It is the only feature that is directly encoded by the gene; all structural features are derived from the folded form of this sequence.

mmCIF coordinates. Atomic coordinates in PDBx/mmCIF format — the same representation the Protein Data Bank distributes. Each line of the _atom_site loop places one backbone atom in Cartesian space (units: ångströms, origin: arbitrary).

Secondary structure (3-state, P-SEA). Three-state secondary structure (P-SEA) collapses the eight DSSP classes into helix (a), strand (b), and coil (c). P-SEA assigns these from Cα geometry alone — distances and angles — without requiring backbone oxygens, so it works on any Cα trace.

InterPro / GO / CATH / organism. Functional annotations link the protein to curated databases. InterPro entries identify conserved domains and families by matching the sequence against member-database signatures (Pfam, PROSITE, CDD, …). Gene Ontology (GO) terms describe molecular function, biological process, and cellular component in a controlled vocabulary. CATH places the structure in a hierarchical fold classification (Class/Architecture/Topology/Homologous-superfamily). The organism is the source species.

B-factor. B-factor (Debye–Waller factor) reflects atomic displacement in the crystal lattice. It is an experimental observable (units Å²), not a prediction; low values mean the atom is pinned down, high values mean it moves or is heterogeneous across the crystal.

Rendered structure images. Structure images are PyMOL renders from six orthogonal camera directions. Cartoon representation draws helices as coils and strands as arrows; sticks shows the backbone as bonds; surface shows the solvent-excluded envelope. Rainbow coloring maps sequence position to hue (blue→red, N→C); chain coloring assigns a distinct color per polypeptide.

Solvent-accessible surface area. Solvent-accessible surface area (SASA) is the area in Å² traced out by the centre of a 1.4 Å probe sphere (a water molecule) rolled over the protein's van der Waals surface (Shrake–Rupley / Lee–Richards construction). Buried residues have near-zero SASA; fully exposed residues can exceed 200 Å². The total SASA scales roughly with the number of surface residues.

Secondary structure (8-state, DSSP). The SS8 string is DSSP's per-residue secondary-structure call. α-helix (H) means an i→i+4 H-bond ladder; β-strand (E) means the residue participates in a β-sheet; 3₁₀ (G) and π (I) are tighter and wider helices; T/S are turns/bends; '-' is loop.

pLDDT. For AlphaFold models, the B-factor field carries pLDDT — the model's own estimate of local accuracy on a 0–100 scale. Regions with pLDDT<50 should be treated as essentially unmodeled; they often correspond to intrinsically disordered segments.

Nearest PDB structures. Nearest PDB neighbors are the top structural matches found by Foldseek when searching this structure against the entire Protein Data Bank. Each hit reports a TM-score (0 to 1; >0.5 almost always implies the same fold) and an E-value. These are *structural* homologs — they may share no detectable sequence similarity.